Protein AF-C0ZDX0-F1 (afdb_monomer_lite)

Secondary structure (DSSP, 8-state):
-PPPHHHHHHHHHHHHHHHHHHHHHH-GGG--HHHHHHTT-

Structure (mmCIF, N/CA/C/O backbone):
data_AF-C0ZDX0-F1
#
_entry.id   AF-C0ZDX0-F1
#
loop_
_atom_site.group_PDB
_atom_site.id
_atom_site.type_symbol
_atom_site.label_atom_id
_atom_site.label_alt_id
_atom_site.label_comp_id
_atom_site.label_asym_id
_atom_site.label_entity_id
_atom_site.label_seq_id
_atom_site.pdbx_PDB_ins_code
_atom_site.Cartn_x
_atom_site.Cartn_y
_atom_site.Cartn_z
_atom_site.occupancy
_atom_site.B_iso_or_equiv
_atom_site.auth_seq_id
_atom_site.auth_comp_id
_atom_site.auth_asym_id
_atom_site.auth_atom_id
_atom_site.pdbx_PDB_model_num
ATOM 1 N N . MET A 1 1 ? 5.385 -16.080 -21.650 1.00 75.06 1 MET A N 1
ATOM 2 C CA . MET A 1 1 ? 6.439 -15.095 -21.310 1.00 75.06 1 MET A CA 1
ATOM 3 C C . MET A 1 1 ? 6.217 -14.600 -19.894 1.00 75.06 1 MET A C 1
ATOM 5 O O . MET A 1 1 ? 5.091 -14.257 -19.562 1.00 75.06 1 MET A O 1
ATOM 9 N N . SER A 1 2 ? 7.253 -14.581 -19.058 1.00 84.56 2 SER A N 1
ATOM 10 C CA . SER A 1 2 ? 7.181 -13.949 -17.738 1.00 84.56 2 SER A CA 1
ATOM 11 C C . SER A 1 2 ? 7.339 -12.438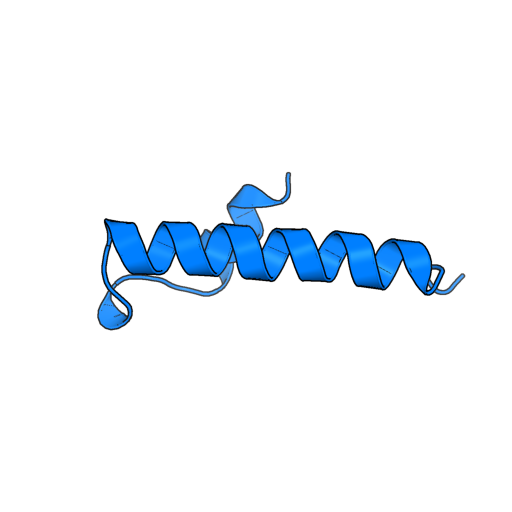 -17.874 1.00 84.56 2 SER A C 1
ATOM 13 O O . SER A 1 2 ? 8.196 -11.981 -18.630 1.00 84.56 2 SER A O 1
ATOM 15 N N . TYR A 1 3 ? 6.574 -11.664 -17.109 1.00 87.88 3 TYR A N 1
ATOM 16 C CA . TYR A 1 3 ? 6.772 -10.218 -17.036 1.00 87.88 3 TYR A CA 1
ATOM 17 C C . TYR A 1 3 ? 8.207 -9.860 -16.642 1.00 87.88 3 TYR A C 1
ATOM 19 O O . TYR A 1 3 ? 8.804 -10.514 -15.779 1.00 87.88 3 TYR A O 1
ATOM 27 N N . THR A 1 4 ? 8.733 -8.797 -17.254 1.00 95.69 4 THR A N 1
ATOM 28 C CA . THR A 1 4 ? 10.056 -8.264 -16.924 1.00 95.69 4 THR A CA 1
ATOM 29 C C . THR A 1 4 ? 10.096 -7.799 -15.471 1.00 95.69 4 THR A C 1
ATOM 31 O O . THR A 1 4 ? 9.076 -7.416 -14.889 1.00 95.69 4 THR A O 1
ATOM 34 N N . GLN A 1 5 ? 11.285 -7.801 -14.872 1.00 94.69 5 GLN A N 1
ATOM 35 C CA . GLN A 1 5 ? 11.454 -7.352 -13.491 1.00 94.69 5 GLN A CA 1
ATOM 36 C C . GLN A 1 5 ? 10.964 -5.909 -13.304 1.00 94.69 5 GLN A C 1
ATOM 38 O O . GLN A 1 5 ? 10.239 -5.619 -12.356 1.00 94.69 5 GLN A O 1
ATOM 43 N N . THR A 1 6 ? 11.265 -5.027 -14.259 1.00 95.06 6 THR A N 1
ATOM 44 C CA . THR A 1 6 ? 10.786 -3.639 -14.273 1.00 95.06 6 THR A CA 1
ATOM 45 C C . THR A 1 6 ? 9.261 -3.556 -14.253 1.00 95.06 6 THR A C 1
ATOM 47 O O . THR A 1 6 ? 8.701 -2.741 -13.524 1.00 95.06 6 THR A O 1
ATOM 50 N N . HIS A 1 7 ? 8.573 -4.410 -15.017 1.00 93.44 7 HIS A N 1
ATOM 51 C CA . HIS A 1 7 ? 7.114 -4.454 -15.007 1.00 93.44 7 HIS A CA 1
ATOM 52 C C . HIS A 1 7 ? 6.580 -4.878 -13.632 1.00 93.44 7 HIS A C 1
ATOM 54 O O . HIS A 1 7 ? 5.711 -4.207 -13.080 1.00 93.44 7 HIS A O 1
ATOM 60 N N . LYS A 1 8 ? 7.149 -5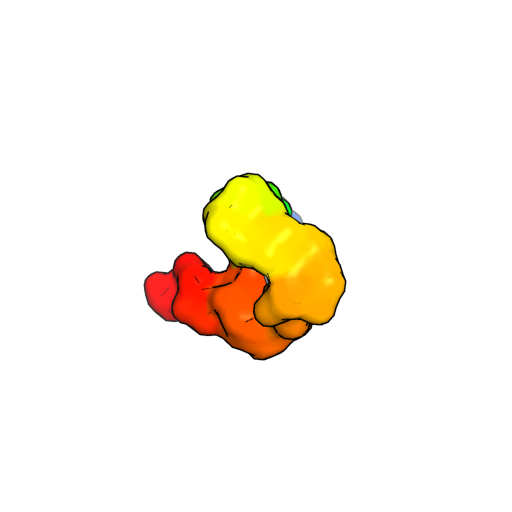.933 -13.036 1.00 93.00 8 LYS A N 1
ATOM 61 C CA . LYS A 1 8 ? 6.756 -6.404 -11.697 1.00 93.00 8 LYS A CA 1
ATOM 62 C C . LYS A 1 8 ? 6.953 -5.329 -10.624 1.00 93.00 8 LYS A C 1
ATOM 64 O O . LYS A 1 8 ? 6.085 -5.162 -9.772 1.00 93.00 8 LYS A O 1
ATOM 69 N N . MET A 1 9 ? 8.052 -4.574 -10.686 1.00 95.75 9 MET A N 1
ATOM 70 C CA . MET A 1 9 ? 8.321 -3.479 -9.746 1.00 95.75 9 MET A CA 1
ATOM 71 C C . MET A 1 9 ? 7.310 -2.336 -9.890 1.00 95.75 9 MET A C 1
ATOM 73 O O . MET A 1 9 ? 6.738 -1.916 -8.889 1.00 95.75 9 MET A O 1
ATOM 77 N N . LYS A 1 10 ? 6.993 -1.913 -11.123 1.00 93.12 10 LYS A N 1
ATOM 78 C CA . LYS A 1 10 ? 5.962 -0.888 -11.374 1.00 93.12 10 LYS A CA 1
ATOM 79 C C . LYS A 1 10 ? 4.586 -1.308 -10.859 1.00 93.12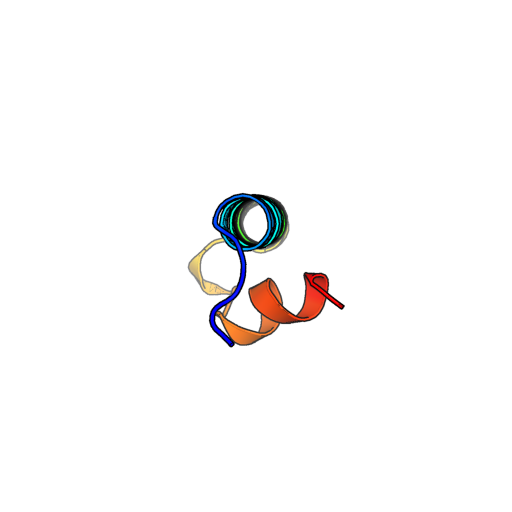 10 LYS A C 1
ATOM 81 O O . LYS A 1 10 ? 3.871 -0.508 -10.260 1.00 93.12 10 LYS A O 1
ATOM 86 N N . VAL A 1 11 ? 4.204 -2.566 -11.083 1.00 92.44 11 VAL A N 1
ATOM 87 C CA . VAL A 1 11 ? 2.936 -3.102 -10.569 1.00 92.44 11 VAL A CA 1
ATOM 88 C C . VAL A 1 11 ? 2.942 -3.093 -9.042 1.00 92.44 11 VAL A C 1
ATOM 90 O O . VAL A 1 11 ? 1.972 -2.639 -8.440 1.00 92.44 11 VAL A O 1
ATOM 93 N N . ARG A 1 12 ? 4.043 -3.515 -8.407 1.00 93.38 12 ARG A N 1
ATOM 94 C CA . ARG A 1 12 ? 4.191 -3.499 -6.945 1.00 93.38 12 ARG A CA 1
ATOM 95 C C . ARG A 1 12 ? 4.043 -2.095 -6.361 1.00 93.38 12 ARG A C 1
ATOM 97 O O . ARG A 1 12 ? 3.302 -1.934 -5.397 1.00 93.38 12 ARG A O 1
ATOM 104 N N . GLU A 1 13 ? 4.710 -1.096 -6.934 1.00 95.19 13 GLU A N 1
ATOM 105 C CA . GLU A 1 13 ? 4.611 0.302 -6.486 1.00 95.19 13 GLU A CA 1
ATOM 106 C C . GLU A 1 13 ? 3.167 0.805 -6.529 1.00 95.19 13 GLU A C 1
ATOM 108 O O . GLU A 1 13 ? 2.687 1.385 -5.554 1.00 95.19 13 GLU A O 1
ATOM 113 N N . LYS A 1 14 ? 2.435 0.490 -7.607 1.00 93.06 14 LYS A N 1
ATOM 114 C CA . LYS A 1 14 ? 1.005 0.799 -7.705 1.00 93.06 14 LYS A CA 1
ATOM 115 C C . LYS A 1 14 ? 0.187 0.113 -6.604 1.00 93.06 14 LYS A C 1
ATOM 117 O O . LYS A 1 14 ? -0.625 0.783 -5.979 1.00 93.06 14 LYS A O 1
ATOM 122 N N . ILE A 1 15 ? 0.401 -1.186 -6.334 1.00 93.38 15 ILE A N 1
ATOM 123 C CA . ILE A 1 15 ? -0.340 -1.916 -5.276 1.00 93.38 15 ILE A CA 1
ATOM 124 C C . ILE A 1 15 ? -0.115 -1.237 -3.925 1.00 93.38 15 ILE A C 1
ATOM 126 O O . ILE A 1 15 ? -1.068 -0.968 -3.197 1.00 93.38 15 ILE A O 1
ATOM 130 N N . VAL A 1 16 ? 1.147 -0.957 -3.589 1.00 94.69 16 VAL A N 1
ATOM 131 C CA . VAL A 1 16 ? 1.517 -0.356 -2.302 1.00 94.69 16 VAL A CA 1
ATOM 132 C C . VAL A 1 16 ? 0.926 1.047 -2.170 1.00 94.69 16 VAL A C 1
ATOM 134 O O . VAL A 1 16 ? 0.384 1.374 -1.116 1.00 94.69 16 VAL A O 1
ATOM 137 N N . GLY A 1 17 ? 0.963 1.851 -3.236 1.00 94.56 17 GLY A N 1
ATOM 138 C CA . GLY A 1 17 ? 0.342 3.175 -3.269 1.00 94.56 17 GLY A CA 1
ATOM 139 C C . GLY A 1 17 ? -1.171 3.121 -3.038 1.00 94.56 17 GLY A C 1
ATOM 140 O O . GLY A 1 17 ? -1.677 3.799 -2.143 1.00 94.56 17 GLY A O 1
ATOM 141 N N . SER A 1 18 ? -1.884 2.265 -3.778 1.00 93.06 18 SER A N 1
ATOM 142 C CA . SER A 1 18 ? -3.334 2.077 -3.622 1.00 93.06 18 SER A CA 1
ATOM 143 C C . SER A 1 18 ? -3.706 1.561 -2.231 1.00 93.06 18 SER A C 1
ATOM 145 O O . SER A 1 18 ? -4.674 2.035 -1.641 1.00 93.06 18 SER A O 1
ATOM 147 N N . ALA A 1 19 ? -2.922 0.633 -1.673 1.00 94.00 19 ALA A N 1
ATOM 148 C CA . ALA A 1 19 ? -3.128 0.126 -0.319 1.00 94.00 19 ALA A CA 1
ATOM 149 C C . ALA A 1 19 ? -2.962 1.238 0.719 1.00 94.00 19 ALA A C 1
ATOM 151 O O . ALA A 1 19 ? -3.815 1.419 1.585 1.00 94.00 19 ALA A O 1
ATOM 152 N N . ALA A 1 20 ? -1.887 2.019 0.606 1.00 95.06 20 ALA A N 1
ATOM 153 C CA . ALA A 1 20 ? -1.591 3.090 1.542 1.00 95.06 20 ALA A CA 1
ATOM 154 C C . ALA A 1 20 ? -2.650 4.206 1.501 1.00 95.06 20 ALA A C 1
ATOM 156 O O . ALA A 1 20 ? -3.001 4.748 2.547 1.00 95.06 20 ALA A O 1
ATOM 157 N N . ASP A 1 21 ? -3.178 4.547 0.324 1.00 93.81 21 ASP A N 1
ATOM 158 C CA . ASP A 1 21 ? -4.290 5.496 0.191 1.00 93.81 21 ASP A CA 1
ATOM 159 C C . ASP A 1 21 ? -5.591 4.941 0.795 1.00 93.81 21 ASP A C 1
ATOM 161 O O . ASP A 1 21 ? -6.236 5.604 1.611 1.00 93.81 21 ASP A O 1
ATOM 165 N N . ALA A 1 22 ? -5.940 3.690 0.474 1.00 93.31 22 ALA A N 1
ATOM 166 C CA . ALA A 1 22 ? -7.144 3.044 0.988 1.00 93.31 22 ALA A CA 1
ATOM 167 C C . ALA A 1 22 ? -7.127 2.930 2.520 1.00 93.31 22 ALA A C 1
ATOM 169 O O . ALA A 1 22 ? -8.107 3.291 3.175 1.00 93.31 22 ALA A O 1
ATOM 170 N N . PHE A 1 23 ? -6.004 2.495 3.101 1.00 94.69 23 PHE A N 1
ATOM 171 C CA . PHE A 1 23 ? -5.851 2.379 4.551 1.00 94.69 23 PHE A CA 1
ATOM 172 C C . PHE A 1 23 ? -5.919 3.732 5.257 1.00 94.69 23 PHE A C 1
ATOM 174 O O . PHE A 1 23 ? -6.526 3.816 6.321 1.00 94.69 23 PHE A O 1
ATOM 181 N N . ARG A 1 24 ? -5.351 4.799 4.677 1.00 93.81 24 ARG A N 1
ATOM 182 C CA . ARG A 1 24 ? -5.437 6.147 5.265 1.00 93.81 24 ARG A CA 1
ATOM 183 C C . ARG A 1 24 ? -6.857 6.705 5.247 1.00 93.81 24 ARG A C 1
ATOM 185 O O . ARG A 1 24 ? -7.240 7.384 6.190 1.00 93.81 24 ARG A O 1
ATOM 192 N N . LYS A 1 25 ? -7.628 6.424 4.194 1.00 93.12 25 LYS A N 1
ATOM 193 C CA . LYS A 1 25 ? -8.989 6.958 4.028 1.00 93.12 25 LYS A CA 1
ATOM 194 C C . LYS A 1 25 ? -10.050 6.194 4.815 1.00 93.12 25 LYS A C 1
ATOM 196 O O . LYS A 1 25 ? -10.990 6.812 5.297 1.00 93.12 25 LYS A O 1
ATOM 201 N N . LYS A 1 26 ? -9.937 4.866 4.892 1.00 92.69 26 LYS A N 1
ATOM 202 C CA . LYS A 1 26 ? -10.997 3.984 5.419 1.00 92.69 26 LYS A CA 1
ATOM 203 C C . LYS A 1 26 ? -10.585 3.191 6.660 1.00 92.69 26 LYS A C 1
ATOM 205 O O . LYS A 1 26 ? -11.412 2.537 7.280 1.00 92.69 26 LYS A O 1
ATOM 210 N N . GLY A 1 27 ? -9.306 3.239 7.033 1.00 91.19 27 GLY A N 1
ATOM 211 C CA . GLY A 1 27 ? -8.750 2.385 8.077 1.00 91.19 27 GLY A CA 1
ATOM 212 C C . GLY A 1 27 ? -8.497 0.953 7.596 1.00 91.19 27 GLY A C 1
ATOM 213 O O . GLY A 1 27 ? -9.036 0.487 6.597 1.00 91.19 27 GLY A O 1
ATOM 214 N N . ILE A 1 28 ? -7.640 0.229 8.319 1.00 91.19 28 ILE A N 1
ATOM 215 C CA . ILE A 1 28 ? -7.158 -1.103 7.903 1.00 91.19 28 ILE A CA 1
ATOM 216 C C . ILE A 1 28 ? -8.267 -2.166 7.955 1.00 91.19 28 ILE A C 1
ATOM 218 O O . ILE A 1 28 ? -8.279 -3.076 7.134 1.00 91.19 28 ILE A O 1
ATOM 222 N N . LYS A 1 29 ? -9.214 -2.050 8.896 1.00 93.69 29 LYS A N 1
ATOM 223 C CA . LYS A 1 29 ? -10.277 -3.050 9.098 1.00 93.69 29 LYS A CA 1
ATOM 224 C C . LYS A 1 29 ? -11.338 -3.056 7.992 1.00 93.69 29 LYS A C 1
ATOM 226 O O . LYS A 1 29 ? -11.989 -4.076 7.804 1.00 93.69 29 LYS A O 1
ATOM 231 N N . GLU A 1 3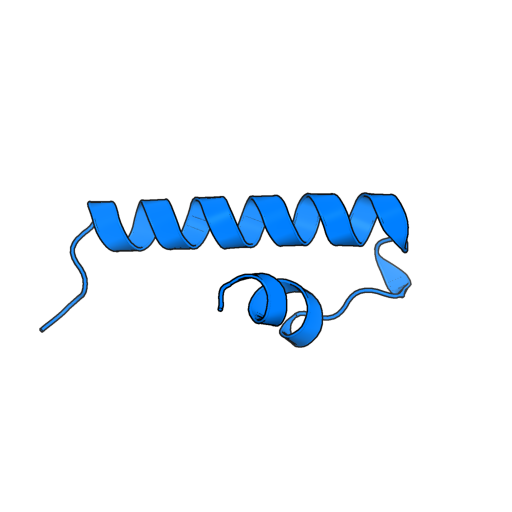0 ? -11.506 -1.947 7.272 1.00 90.75 30 GLU A N 1
ATOM 232 C CA . GLU A 1 30 ? -12.558 -1.792 6.254 1.00 90.75 30 GLU A CA 1
ATOM 233 C C . GLU A 1 30 ? -12.057 -1.959 4.812 1.00 90.75 30 GLU A C 1
ATOM 235 O O . GLU A 1 30 ? -12.823 -1.817 3.856 1.00 90.75 30 GLU A O 1
ATOM 240 N N . VAL A 1 31 ? -10.765 -2.244 4.629 1.00 91.88 31 VAL A N 1
ATOM 241 C CA . VAL A 1 31 ? -10.133 -2.357 3.310 1.00 91.88 31 VAL A CA 1
ATOM 242 C C . VAL A 1 31 ? -9.801 -3.812 3.001 1.00 91.88 31 VAL A C 1
ATOM 244 O O . VAL A 1 31 ? -9.134 -4.498 3.769 1.00 91.88 31 VAL A O 1
ATOM 247 N N . SER A 1 32 ? -10.224 -4.267 1.825 1.00 92.69 32 SER A N 1
ATOM 248 C CA . SER A 1 32 ? -9.984 -5.612 1.299 1.00 92.69 32 SER A CA 1
ATOM 249 C C . SER A 1 32 ? -9.017 -5.609 0.111 1.00 92.69 32 SER A C 1
ATOM 251 O O . SER A 1 32 ? -8.867 -4.614 -0.603 1.00 92.69 32 SER A O 1
ATOM 253 N N . VAL A 1 33 ? -8.394 -6.761 -0.155 1.00 91.62 33 VAL A N 1
ATOM 254 C CA . VAL A 1 33 ? -7.468 -6.939 -1.287 1.00 91.62 33 VAL A CA 1
ATOM 255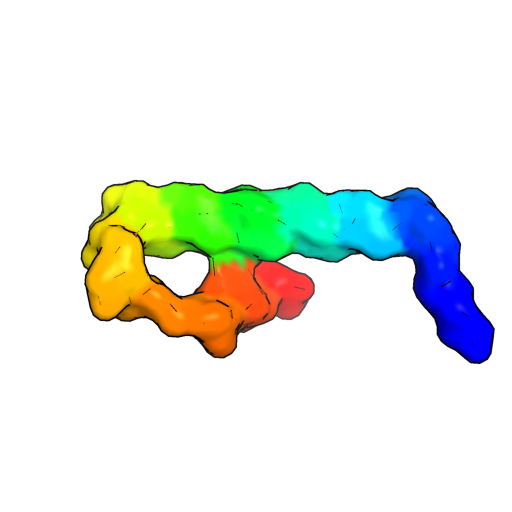 C C . VAL A 1 33 ? -8.105 -6.566 -2.639 1.00 91.62 33 VAL A C 1
ATOM 257 O O . VAL A 1 33 ? -7.485 -5.798 -3.374 1.00 91.62 33 VAL A O 1
ATOM 260 N N . PRO A 1 34 ? -9.346 -6.979 -2.977 1.00 91.31 34 PRO A N 1
ATOM 261 C CA . PRO A 1 34 ? -9.977 -6.561 -4.231 1.00 91.31 34 PRO A CA 1
ATOM 262 C C . PRO A 1 34 ? -10.142 -5.040 -4.370 1.00 91.31 34 PRO A C 1
ATOM 264 O O . PRO A 1 34 ? -10.034 -4.511 -5.475 1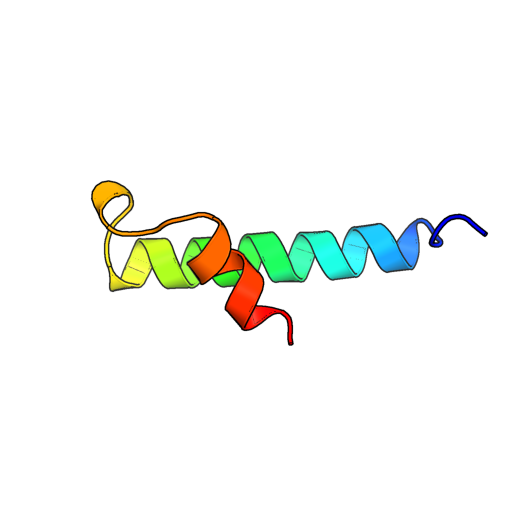.00 91.31 34 PRO A O 1
ATOM 267 N N . GLN A 1 35 ? -10.379 -4.316 -3.270 1.00 89.06 35 GLN A N 1
ATOM 268 C CA . GLN A 1 35 ? -10.481 -2.851 -3.300 1.00 89.06 35 GLN A CA 1
ATOM 269 C C . GLN A 1 35 ? -9.128 -2.194 -3.591 1.00 89.06 35 GLN A C 1
ATOM 271 O O . GLN A 1 35 ? -9.077 -1.234 -4.354 1.00 89.06 35 GLN A O 1
ATOM 276 N N . ILE A 1 36 ? -8.040 -2.737 -3.039 1.00 91.00 36 ILE A N 1
ATOM 277 C CA . ILE A 1 36 ? -6.671 -2.279 -3.316 1.00 91.00 36 ILE A CA 1
ATOM 278 C C . ILE A 1 36 ? -6.318 -2.524 -4.788 1.00 91.00 36 ILE A C 1
ATOM 280 O O . ILE A 1 36 ? -5.750 -1.656 -5.447 1.00 91.00 36 ILE A O 1
ATOM 284 N N . MET A 1 37 ? -6.691 -3.690 -5.321 1.00 87.44 37 MET A N 1
ATOM 285 C CA . MET A 1 37 ? -6.357 -4.081 -6.692 1.00 87.44 37 MET A CA 1
ATOM 286 C C . MET A 1 37 ? -7.205 -3.372 -7.760 1.00 87.44 37 MET A C 1
ATOM 288 O O . MET A 1 37 ? -6.737 -3.203 -8.881 1.00 87.44 37 MET A O 1
ATOM 292 N N . LYS A 1 38 ? -8.413 -2.889 -7.434 1.00 78.88 38 LYS A N 1
ATOM 293 C CA . LYS A 1 38 ? -9.249 -2.108 -8.371 1.00 78.88 38 LYS A CA 1
ATOM 294 C C . LYS A 1 38 ? -8.640 -0.760 -8.770 1.00 78.88 38 LYS A C 1
ATOM 296 O O . LYS A 1 38 ? -8.932 -0.279 -9.856 1.00 78.88 38 LYS A O 1
ATOM 301 N N . GLY A 1 39 ? -7.783 -0.171 -7.935 1.00 61.25 39 GLY A N 1
ATOM 302 C CA . GLY A 1 39 ? -7.054 1.061 -8.267 1.00 61.25 39 GLY A CA 1
ATOM 303 C C . GLY A 1 39 ? -5.912 0.869 -9.276 1.00 61.25 39 GLY A C 1
ATOM 304 O O . GLY A 1 39 ? -5.217 1.833 -9.581 1.00 61.25 39 GLY A O 1
ATOM 305 N N . GLN A 1 40 ? -5.686 -0.361 -9.757 1.00 54.09 40 GLN A N 1
ATOM 306 C CA . GLN A 1 40 ? -4.630 -0.697 -10.716 1.00 54.09 40 GLN A CA 1
ATOM 307 C C . GLN A 1 40 ? -5.075 -0.738 -12.184 1.00 54.09 40 GLN A C 1
ATOM 309 O O . GLN A 1 40 ? -4.233 -1.055 -13.029 1.00 54.09 40 GLN A O 1
ATOM 314 N N . ALA A 1 41 ? -6.356 -0.471 -12.468 1.00 43.88 41 ALA A N 1
ATOM 315 C CA . ALA A 1 41 ? -6.893 -0.448 -13.829 1.00 43.88 41 ALA A CA 1
ATOM 316 C C . ALA A 1 41 ? -6.296 0.700 -14.659 1.00 43.88 41 ALA A C 1
ATOM 318 O O . ALA A 1 41 ? -6.157 1.818 -14.110 1.00 43.88 41 ALA A O 1
#

Organism: Brevibacillus brevis (strain 47 / JCM 6285 / NBRC 100599) (NCBI:txid358681)

pLDDT: mean 88.99, std 11.05, range [43.88, 95.75]

Foldseek 3Di:
DDDDPVVVVVLVVQLVVLQVVCCVVPNPVPDDSVSSCVSVD

Sequence (41 aa):
MSYTQTHKMKVREKIVGSAADAFRKKGIKEVSVPQIMKGQA

Radius of gyration: 11.7 Å; chains: 1; bounding box: 24×22×30 Å